Protein AF-A0A9N9G9L0-F1 (afdb_monomer_lite)

Structure (mmCIF, N/CA/C/O backbone):
data_AF-A0A9N9G9L0-F1
#
_entry.id   AF-A0A9N9G9L0-F1
#
loop_
_atom_site.group_PDB
_atom_site.id
_atom_site.type_symbol
_atom_site.label_atom_id
_atom_site.label_alt_id
_atom_site.label_comp_id
_atom_site.label_asym_id
_atom_site.label_entity_id
_atom_site.label_seq_id
_atom_site.pdbx_PDB_ins_code
_atom_site.Cartn_x
_atom_site.Cartn_y
_atom_site.Cartn_z
_atom_site.occupancy
_atom_site.B_iso_or_equiv
_atom_site.auth_seq_id
_atom_site.auth_comp_id
_atom_site.auth_asym_id
_atom_site.auth_atom_id
_atom_site.pdbx_PDB_model_num
ATOM 1 N N . GLN A 1 1 ? 50.934 22.945 -34.144 1.00 61.41 1 GLN A N 1
ATOM 2 C CA . GLN A 1 1 ? 50.703 21.979 -33.051 1.00 61.41 1 GLN A CA 1
ATOM 3 C C . GLN A 1 1 ? 49.677 22.537 -32.071 1.00 61.41 1 GLN A C 1
ATOM 5 O O . GLN A 1 1 ? 48.738 21.823 -31.764 1.00 61.41 1 GLN A O 1
ATOM 10 N N . ASP A 1 2 ? 49.764 23.813 -31.684 1.00 67.12 2 ASP A N 1
ATOM 11 C CA . ASP A 1 2 ? 48.809 24.451 -30.756 1.00 67.12 2 ASP A CA 1
ATOM 12 C C . ASP A 1 2 ? 47.355 24.543 -31.261 1.00 67.12 2 ASP A C 1
ATOM 14 O O . ASP A 1 2 ? 46.423 24.341 -30.488 1.00 67.12 2 ASP A O 1
ATOM 18 N N . GLU A 1 3 ? 47.136 24.803 -32.555 1.00 76.56 3 GLU A N 1
ATOM 19 C CA . GLU A 1 3 ? 45.780 24.937 -33.121 1.00 76.56 3 GLU A CA 1
ATOM 20 C C . GLU A 1 3 ? 45.059 23.584 -33.244 1.00 76.56 3 GLU A C 1
ATOM 22 O O . GLU A 1 3 ? 43.889 23.465 -32.896 1.00 76.56 3 GLU A O 1
ATOM 27 N N . GLU A 1 4 ? 45.784 22.537 -33.644 1.00 83.88 4 GLU A N 1
ATOM 28 C CA . GLU A 1 4 ? 45.277 21.158 -33.709 1.00 83.88 4 GLU A CA 1
ATOM 29 C C . GLU A 1 4 ? 44.926 20.628 -32.313 1.00 83.88 4 GLU A C 1
ATOM 31 O O . GLU A 1 4 ? 43.865 20.042 -32.120 1.00 83.88 4 GLU A O 1
ATOM 36 N N . PHE A 1 5 ? 45.768 20.924 -31.319 1.00 82.12 5 PHE A N 1
ATOM 37 C CA . PHE A 1 5 ? 45.511 20.587 -29.921 1.00 82.12 5 PHE A CA 1
ATOM 38 C C . PHE A 1 5 ? 44.282 21.325 -29.363 1.00 82.12 5 PHE A C 1
ATOM 40 O O . PHE A 1 5 ? 43.480 20.743 -28.635 1.00 82.12 5 PHE A O 1
ATOM 47 N N . SER A 1 6 ? 44.095 22.593 -29.743 1.00 84.62 6 SER A N 1
ATOM 48 C CA . SER A 1 6 ? 42.913 23.383 -29.378 1.00 84.62 6 SER A CA 1
ATOM 49 C C . SER A 1 6 ? 41.627 22.815 -29.992 1.00 84.62 6 SER A C 1
ATOM 51 O O . SER A 1 6 ? 40.616 22.691 -29.301 1.00 84.62 6 SER A O 1
ATOM 53 N N . LEU A 1 7 ? 41.670 22.407 -31.265 1.00 87.12 7 LEU A N 1
ATOM 54 C CA . LEU A 1 7 ? 40.536 21.778 -31.951 1.00 87.12 7 LEU A CA 1
ATOM 55 C C . LEU A 1 7 ? 40.184 20.418 -31.336 1.00 87.12 7 LEU A C 1
ATOM 57 O O . LEU A 1 7 ? 39.016 20.157 -31.062 1.00 87.12 7 LEU A O 1
ATOM 61 N N . GLN A 1 8 ? 41.188 19.591 -31.035 1.00 92.06 8 GLN A N 1
ATOM 62 C CA . GLN A 1 8 ? 40.998 18.310 -30.346 1.00 92.06 8 GLN A CA 1
ATOM 63 C C . GLN A 1 8 ? 40.396 18.489 -28.947 1.00 92.06 8 GLN A C 1
ATOM 65 O O . GLN A 1 8 ? 39.546 17.701 -28.529 1.00 92.06 8 GLN A O 1
ATOM 70 N N . LEU A 1 9 ? 40.806 19.532 -28.220 1.00 91.44 9 LEU A N 1
ATOM 71 C CA . LEU A 1 9 ? 40.246 19.850 -26.909 1.00 91.44 9 LEU A CA 1
ATOM 72 C C . LEU A 1 9 ? 38.777 20.278 -27.019 1.00 91.44 9 LEU A C 1
ATOM 74 O O . LEU A 1 9 ? 37.952 19.813 -26.238 1.00 91.44 9 LEU A O 1
ATOM 78 N N . GLN A 1 10 ? 38.432 21.115 -28.002 1.00 93.81 10 GLN A N 1
ATOM 79 C CA . GLN A 1 10 ? 37.046 21.524 -28.254 1.00 93.81 10 GLN A CA 1
ATOM 80 C C . GLN A 1 10 ? 36.156 20.336 -28.632 1.00 93.81 10 GLN A C 1
ATOM 82 O O . GLN A 1 10 ? 35.066 20.196 -28.081 1.00 93.81 10 GLN A O 1
ATOM 87 N N . GLU A 1 11 ? 36.634 19.457 -29.512 1.00 95.56 11 GLU A N 1
ATOM 88 C CA . GLU A 1 11 ? 35.921 18.240 -29.909 1.00 95.56 11 GLU A CA 1
ATOM 89 C C . GLU A 1 11 ? 35.716 17.296 -28.714 1.00 95.56 11 GLU A C 1
ATOM 91 O O . GLU A 1 11 ? 34.617 16.791 -28.494 1.00 95.56 11 GLU A O 1
ATOM 96 N N . THR A 1 12 ? 36.741 17.126 -27.873 1.00 94.69 12 THR A N 1
ATOM 97 C CA . THR A 1 12 ? 36.652 16.300 -26.658 1.00 94.69 12 THR A CA 1
ATOM 98 C C . THR A 1 12 ? 35.628 16.854 -25.668 1.00 94.69 12 THR A C 1
ATOM 100 O O . THR A 1 12 ? 34.853 16.087 -25.098 1.00 94.69 12 THR A O 1
ATOM 103 N N . LEU A 1 13 ? 35.585 18.177 -25.477 1.00 96.12 13 LEU A N 1
ATOM 104 C CA . LEU A 1 13 ? 34.611 18.820 -24.593 1.00 96.12 13 LEU A CA 1
ATOM 105 C C . LEU A 1 13 ? 33.180 18.634 -25.110 1.00 96.12 13 LEU A C 1
ATOM 107 O O . LEU A 1 13 ? 32.313 18.217 -24.347 1.00 96.12 13 LEU A O 1
ATOM 111 N N . GLN A 1 14 ? 32.954 18.837 -26.410 1.00 96.69 14 GLN A N 1
ATOM 112 C CA . GLN A 1 14 ? 31.642 18.624 -27.031 1.00 96.69 14 GLN A CA 1
ATOM 113 C C . GLN A 1 14 ? 31.180 17.167 -26.916 1.00 96.69 14 GLN A C 1
ATOM 115 O O . GLN A 1 14 ? 30.009 16.895 -26.627 1.00 96.69 14 GLN A O 1
ATOM 120 N N . LEU A 1 15 ? 32.097 16.214 -27.106 1.00 96.12 15 LEU A N 1
ATOM 121 C CA . LEU A 1 15 ? 31.813 14.793 -26.913 1.00 96.12 15 LEU A CA 1
ATOM 122 C C . LEU A 1 15 ? 31.471 14.488 -25.451 1.00 96.12 15 LEU A C 1
ATOM 124 O O . LEU A 1 15 ? 30.528 13.742 -25.195 1.00 96.12 15 LEU A O 1
ATOM 128 N N . GLN A 1 16 ? 32.179 15.087 -24.493 1.00 96.94 16 GLN A N 1
ATOM 129 C CA . GLN A 1 16 ? 31.911 14.901 -23.068 1.00 96.94 16 GLN A CA 1
ATOM 130 C C . GLN A 1 16 ? 30.542 15.465 -22.659 1.00 96.94 16 GLN A C 1
ATOM 132 O O . GLN A 1 16 ? 29.794 14.785 -21.956 1.00 96.94 16 GLN A O 1
ATOM 137 N N . GLU A 1 17 ? 30.178 16.658 -23.134 1.00 96.69 17 GLU A N 1
ATOM 138 C CA . GLU A 1 17 ? 28.856 17.257 -22.902 1.00 96.69 17 GLU A CA 1
ATOM 139 C C . GLU A 1 17 ? 27.739 16.391 -23.501 1.00 96.69 17 GLU A C 1
ATOM 141 O O . GLU A 1 17 ? 26.723 16.126 -22.852 1.00 96.69 17 GLU A O 1
ATOM 146 N N . THR A 1 18 ? 27.959 15.881 -24.716 1.00 95.94 18 THR A N 1
ATOM 147 C CA . THR A 1 18 ? 27.016 14.983 -25.392 1.00 95.94 18 THR A CA 1
ATOM 148 C C . THR A 1 18 ? 26.832 13.689 -24.600 1.00 95.94 18 THR A C 1
ATOM 150 O O . THR A 1 18 ? 25.698 13.313 -24.307 1.00 95.94 18 THR A O 1
ATOM 153 N N . LEU A 1 19 ? 27.921 13.037 -24.179 1.00 96.44 19 LEU A N 1
ATOM 154 C CA . LEU A 1 19 ? 27.863 11.826 -23.353 1.00 96.44 19 LEU A CA 1
ATOM 155 C C . LEU A 1 19 ? 27.119 12.071 -22.039 1.00 96.44 19 LEU A C 1
ATOM 157 O O . LEU A 1 19 ? 26.278 11.260 -21.657 1.00 96.44 19 LEU A O 1
ATOM 161 N N . GLN A 1 20 ? 27.373 13.203 -21.382 1.00 96.06 20 GLN A N 1
ATOM 162 C CA . GLN A 1 20 ? 26.704 13.550 -20.133 1.00 96.06 20 GLN A CA 1
ATOM 163 C C . GLN A 1 20 ? 25.192 13.752 -20.334 1.00 96.06 20 GLN A C 1
ATOM 165 O O . GLN A 1 20 ? 24.393 13.287 -19.519 1.00 96.06 20 GLN A O 1
ATOM 170 N N . SER A 1 21 ? 24.778 14.379 -21.442 1.00 94.88 21 SER A N 1
ATOM 171 C CA . SER A 1 21 ? 23.356 14.521 -21.783 1.00 94.88 21 SER A CA 1
ATOM 172 C C . SER A 1 21 ? 22.671 13.184 -22.095 1.00 94.88 21 SER A C 1
ATOM 174 O O . SER A 1 21 ? 21.548 12.959 -21.644 1.00 94.88 21 SER A O 1
ATOM 176 N N . LEU A 1 22 ? 23.354 12.273 -22.797 1.00 92.81 22 LEU A N 1
ATOM 177 C CA . LEU A 1 22 ? 22.832 10.942 -23.119 1.00 92.81 22 LEU A CA 1
ATOM 178 C C . LEU A 1 22 ? 22.665 10.083 -21.860 1.00 92.81 22 LEU A C 1
ATOM 180 O O . LEU A 1 22 ? 21.627 9.452 -21.679 1.00 92.81 22 LEU A O 1
ATOM 184 N N . GLN A 1 23 ? 23.643 10.119 -20.952 1.00 92.31 23 GLN A N 1
ATOM 185 C CA . GLN A 1 23 ? 23.564 9.429 -19.660 1.00 92.31 23 GLN A CA 1
ATOM 186 C C . GLN A 1 23 ? 22.398 9.941 -18.805 1.00 92.31 23 GLN A C 1
ATOM 188 O O . GLN A 1 23 ? 21.710 9.155 -18.150 1.00 92.31 23 GLN A O 1
ATOM 193 N N . LEU A 1 24 ? 22.139 11.253 -18.821 1.00 89.12 24 LEU A N 1
ATOM 194 C CA . LEU A 1 24 ? 20.994 11.832 -18.122 1.00 89.12 24 LEU A CA 1
ATOM 195 C C . LEU A 1 24 ? 19.664 11.375 -18.739 1.00 89.12 24 LEU A C 1
ATOM 197 O O . LEU A 1 24 ? 18.757 11.003 -18.000 1.00 89.12 24 LEU A O 1
ATOM 201 N N . GLN A 1 25 ? 19.553 11.357 -20.071 1.00 87.31 25 GLN A N 1
ATOM 202 C CA . GLN A 1 25 ? 18.354 10.871 -20.766 1.00 87.31 25 GLN A CA 1
ATOM 203 C C . GLN A 1 25 ? 18.053 9.402 -20.445 1.00 87.31 25 GLN A C 1
ATOM 205 O O . GLN A 1 25 ? 16.911 9.076 -20.133 1.00 87.31 25 GLN A O 1
ATOM 210 N N . GLU A 1 26 ? 19.066 8.533 -20.457 1.00 84.00 26 GLU A N 1
ATOM 211 C CA . GLU A 1 26 ? 18.920 7.119 -20.087 1.00 84.00 26 GLU A CA 1
ATOM 212 C C . GLU A 1 26 ? 18.485 6.958 -18.619 1.00 84.00 26 GLU A C 1
ATOM 214 O O . GLU A 1 26 ? 17.583 6.180 -18.309 1.00 84.00 26 GLU A O 1
ATOM 219 N N . THR A 1 27 ? 19.059 7.756 -17.712 1.00 76.94 27 THR A N 1
ATOM 220 C CA . THR A 1 27 ? 18.698 7.740 -16.284 1.00 76.94 27 THR A CA 1
ATOM 221 C C . THR A 1 27 ? 17.239 8.149 -16.056 1.00 76.94 27 THR A C 1
ATOM 223 O O . THR A 1 27 ? 16.562 7.547 -15.223 1.00 76.94 27 THR A O 1
ATOM 226 N N . LEU A 1 28 ? 16.736 9.137 -16.803 1.00 75.31 28 LEU A N 1
ATOM 227 C CA . LEU A 1 28 ? 15.332 9.557 -16.743 1.00 75.31 28 LEU A CA 1
ATOM 228 C C . LEU A 1 28 ? 14.403 8.481 -17.328 1.00 75.31 28 LEU A C 1
ATOM 230 O O . LEU A 1 28 ? 13.429 8.099 -16.684 1.00 75.31 28 LEU A O 1
ATOM 234 N N . GLN A 1 29 ? 14.761 7.897 -18.476 1.00 66.81 29 GLN A N 1
ATOM 235 C CA . GLN A 1 29 ? 13.980 6.823 -19.103 1.00 66.81 29 GLN A CA 1
ATOM 236 C C . GLN A 1 29 ? 13.831 5.582 -18.207 1.00 66.81 29 GLN A C 1
ATOM 238 O O . GLN A 1 29 ? 12.770 4.961 -18.191 1.00 66.81 29 GLN A O 1
ATOM 243 N N . LEU A 1 30 ? 14.854 5.226 -17.423 1.00 60.88 30 LEU A N 1
ATOM 244 C CA . LEU A 1 30 ? 14.784 4.102 -16.479 1.00 60.88 30 LEU A CA 1
ATOM 245 C C . LEU A 1 30 ? 13.881 4.381 -15.263 1.00 60.88 30 LEU A C 1
ATOM 247 O O . LEU A 1 30 ? 13.361 3.440 -14.663 1.00 60.88 30 LEU A O 1
ATOM 251 N N . GLN A 1 31 ? 13.654 5.648 -14.906 1.00 60.47 31 GLN A N 1
ATOM 252 C CA . GLN A 1 31 ? 12.741 6.038 -13.823 1.00 60.47 31 GLN A CA 1
ATOM 253 C C . GLN A 1 31 ? 11.260 6.047 -14.255 1.00 60.47 31 GLN A C 1
ATOM 255 O O . GLN A 1 31 ? 10.372 5.953 -13.398 1.00 60.47 31 GLN A O 1
ATOM 260 N N . GLU A 1 32 ? 11.011 6.111 -15.567 1.00 59.62 32 GLU A N 1
ATOM 261 C CA . GLU A 1 32 ? 9.700 6.255 -16.222 1.00 59.62 32 GLU A CA 1
ATOM 262 C C . GLU A 1 32 ? 9.210 4.974 -16.920 1.00 59.62 32 GLU A C 1
ATOM 264 O O . GLU A 1 32 ? 8.271 5.014 -17.717 1.00 59.62 32 GLU A O 1
ATOM 269 N N . THR A 1 33 ? 9.802 3.810 -16.635 1.00 58.41 33 THR A N 1
ATOM 270 C CA . THR A 1 33 ? 9.154 2.551 -17.028 1.00 58.41 33 THR A CA 1
ATOM 271 C C . THR A 1 33 ? 7.961 2.320 -16.104 1.00 58.41 33 THR A C 1
ATOM 273 O O . THR A 1 33 ? 8.097 1.896 -14.957 1.00 58.41 33 THR A O 1
ATOM 276 N N . ASP A 1 34 ? 6.780 2.683 -16.598 1.00 69.94 34 ASP A N 1
ATOM 277 C CA . ASP A 1 34 ? 5.470 2.432 -15.995 1.00 69.94 34 ASP A CA 1
ATOM 278 C C . ASP A 1 34 ? 5.215 0.910 -15.996 1.00 69.94 34 ASP A C 1
ATOM 280 O O . ASP A 1 34 ? 4.551 0.332 -16.860 1.00 69.94 34 ASP A O 1
ATOM 284 N N . VAL A 1 35 ? 5.907 0.210 -15.092 1.00 86.00 35 VAL A N 1
ATOM 285 C CA . VAL A 1 35 ? 5.718 -1.219 -14.860 1.00 86.00 35 VAL A CA 1
ATOM 286 C C . VAL A 1 35 ? 4.422 -1.356 -14.080 1.00 86.00 35 VAL A C 1
ATOM 288 O O . VAL A 1 35 ? 4.374 -1.071 -12.883 1.00 86.00 35 VAL A O 1
ATOM 291 N N . LYS A 1 36 ? 3.367 -1.789 -14.770 1.00 90.62 36 LYS A N 1
ATOM 292 C CA . LYS A 1 36 ? 2.062 -2.054 -14.163 1.00 90.62 36 LYS A CA 1
ATOM 293 C C . LYS A 1 36 ? 1.952 -3.495 -13.694 1.00 90.62 36 LYS A C 1
ATOM 295 O O . LYS 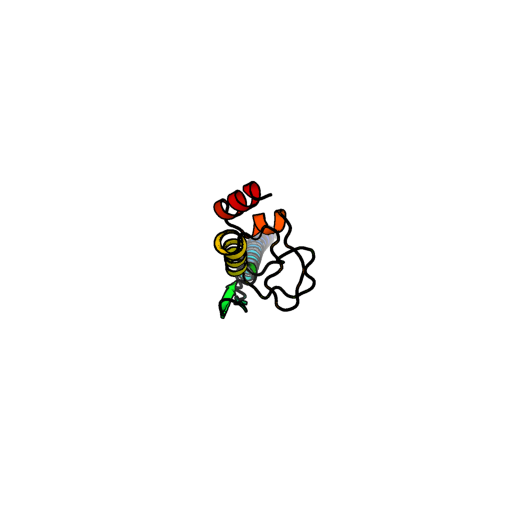A 1 36 ? 2.459 -4.415 -14.337 1.00 90.62 36 LYS A O 1
ATOM 300 N N . LYS A 1 37 ? 1.246 -3.682 -12.586 1.00 93.06 37 LYS A N 1
ATOM 301 C CA . LYS A 1 37 ? 0.841 -4.976 -12.042 1.00 93.06 37 LYS A CA 1
ATOM 302 C C . LYS A 1 37 ? -0.664 -4.947 -11.774 1.00 93.06 37 LYS A C 1
ATOM 304 O O . LYS A 1 37 ? -1.213 -3.913 -11.398 1.00 93.06 37 LYS A O 1
ATOM 309 N N . GLU A 1 38 ? -1.331 -6.075 -11.982 1.00 95.12 38 GLU A N 1
ATOM 310 C CA . GLU A 1 38 ? -2.754 -6.223 -11.674 1.00 95.12 38 GLU A CA 1
ATOM 311 C C . GLU A 1 38 ? -2.966 -6.423 -10.165 1.00 95.12 38 GLU A C 1
ATOM 313 O O . GLU A 1 38 ? -2.295 -7.243 -9.534 1.00 95.12 38 GLU A O 1
ATOM 318 N N . CYS A 1 39 ? -3.890 -5.660 -9.581 1.00 94.94 39 CYS A N 1
ATOM 319 C CA . CYS A 1 39 ? -4.308 -5.823 -8.190 1.00 94.94 39 CYS A CA 1
ATOM 320 C C . CYS A 1 39 ? -5.337 -6.950 -8.058 1.00 94.94 39 CYS A C 1
ATOM 322 O O . CYS A 1 39 ? -6.345 -6.948 -8.758 1.00 94.94 39 CYS A O 1
ATOM 324 N N . ILE A 1 40 ? -5.154 -7.859 -7.097 1.00 93.44 40 ILE A N 1
ATOM 325 C CA . ILE A 1 40 ? -6.083 -8.988 -6.900 1.00 93.44 40 ILE A CA 1
ATOM 326 C C . ILE A 1 40 ? -7.461 -8.577 -6.351 1.00 93.44 40 ILE A C 1
ATOM 328 O O . ILE A 1 40 ? -8.398 -9.363 -6.437 1.00 93.44 40 ILE A O 1
ATOM 332 N N . ILE A 1 41 ? -7.592 -7.369 -5.781 1.00 93.00 41 ILE A N 1
ATOM 333 C CA . ILE A 1 41 ? -8.856 -6.869 -5.210 1.00 93.00 41 ILE A CA 1
ATOM 334 C C . ILE A 1 41 ? -9.657 -6.074 -6.245 1.00 93.00 41 ILE A C 1
ATOM 336 O O . ILE A 1 41 ? -10.806 -6.414 -6.513 1.00 93.00 41 ILE A O 1
ATOM 340 N N . CYS A 1 42 ? -9.078 -5.018 -6.831 1.00 94.94 42 CYS A N 1
ATOM 341 C CA . CYS A 1 42 ? -9.795 -4.184 -7.803 1.00 94.94 42 CYS A CA 1
ATOM 342 C C . CYS A 1 42 ? -9.657 -4.658 -9.253 1.00 94.94 42 CYS A C 1
ATOM 344 O O . CYS A 1 42 ? -10.383 -4.166 -10.112 1.00 94.94 42 CYS A O 1
ATOM 346 N N . THR A 1 43 ? -8.764 -5.611 -9.549 1.00 94.00 43 THR A N 1
ATOM 347 C CA . THR A 1 43 ? -8.474 -6.113 -10.910 1.00 94.00 43 THR A CA 1
ATOM 348 C C . THR A 1 43 ? -7.990 -5.037 -11.891 1.00 94.00 43 THR A C 1
ATOM 350 O O . THR A 1 43 ? -8.045 -5.208 -13.106 1.00 94.00 43 THR A O 1
ATOM 353 N N . GLU A 1 44 ? -7.490 -3.911 -11.374 1.00 94.50 44 GLU A N 1
ATOM 354 C CA . GLU A 1 44 ? -6.923 -2.834 -12.185 1.00 94.50 44 GLU A CA 1
ATOM 355 C C . GLU A 1 44 ? -5.407 -2.993 -12.340 1.00 94.50 44 GLU A C 1
ATOM 357 O O . GLU A 1 44 ? -4.715 -3.486 -11.446 1.00 94.50 44 GLU A O 1
ATOM 362 N N . ASN A 1 45 ? -4.885 -2.542 -13.486 1.00 92.94 45 ASN A N 1
ATOM 363 C CA . ASN A 1 45 ? -3.450 -2.469 -13.751 1.00 92.94 45 ASN A CA 1
ATOM 364 C C . ASN A 1 45 ? -2.896 -1.165 -13.171 1.00 92.94 45 ASN A C 1
ATOM 366 O O . ASN A 1 45 ? -3.062 -0.097 -13.764 1.00 92.94 45 ASN A O 1
ATOM 370 N N . VAL A 1 46 ? -2.237 -1.271 -12.020 1.00 92.44 46 VAL A N 1
ATOM 371 C CA . VAL A 1 46 ? -1.711 -0.143 -11.243 1.00 92.44 46 VAL A CA 1
ATOM 372 C C . VAL A 1 46 ? -0.185 -0.148 -11.307 1.00 92.44 46 VAL A C 1
ATOM 374 O O . VAL A 1 46 ? 0.427 -1.208 -11.445 1.00 92.44 46 VAL A O 1
ATOM 377 N N . ASP A 1 47 ? 0.446 1.020 -11.194 1.00 91.25 47 ASP A N 1
ATOM 378 C CA . ASP A 1 47 ? 1.893 1.136 -11.009 1.00 91.25 47 ASP A CA 1
ATOM 379 C C . ASP A 1 47 ? 2.408 0.186 -9.926 1.00 91.25 47 ASP A C 1
ATOM 381 O O . ASP A 1 47 ? 1.882 0.145 -8.812 1.00 91.25 47 ASP A O 1
ATOM 385 N N . ILE A 1 48 ? 3.510 -0.512 -10.209 1.00 89.88 48 ILE A N 1
ATOM 386 C CA . ILE A 1 48 ? 4.155 -1.414 -9.248 1.00 89.88 48 ILE A CA 1
ATOM 387 C C . ILE A 1 48 ? 4.542 -0.699 -7.942 1.00 89.88 48 ILE A C 1
ATOM 389 O O . ILE A 1 48 ? 4.577 -1.315 -6.883 1.00 89.88 48 ILE A O 1
ATOM 393 N N . LYS A 1 49 ? 4.763 0.622 -7.999 1.00 89.44 49 LYS A N 1
ATOM 394 C CA . LYS A 1 49 ? 5.050 1.491 -6.843 1.00 89.44 49 LYS A CA 1
ATOM 395 C C . LYS A 1 49 ? 3.881 1.585 -5.853 1.00 89.44 49 LYS A C 1
ATOM 397 O O . LYS A 1 49 ? 4.097 1.919 -4.693 1.00 89.44 49 LYS A O 1
ATOM 402 N N . SER A 1 50 ? 2.660 1.293 -6.298 1.00 90.94 50 SER A N 1
ATOM 403 C CA . SER A 1 50 ? 1.463 1.255 -5.453 1.00 90.94 50 SER A CA 1
ATOM 404 C C . SER A 1 50 ? 1.309 -0.064 -4.697 1.00 90.94 50 SER A C 1
ATOM 406 O O . SER A 1 50 ? 0.394 -0.181 -3.887 1.00 90.94 50 SER A O 1
ATOM 408 N N . PHE A 1 51 ? 2.166 -1.057 -4.944 1.00 92.00 51 PHE A N 1
ATOM 409 C CA . PHE A 1 51 ? 2.174 -2.325 -4.223 1.00 92.00 51 PHE A CA 1
ATOM 410 C C . PHE A 1 51 ? 3.245 -2.259 -3.138 1.00 92.00 51 PHE A C 1
ATOM 412 O O . PHE A 1 51 ? 4.441 -2.216 -3.424 1.00 92.00 51 PHE A O 1
ATOM 419 N N . LEU A 1 52 ? 2.802 -2.218 -1.885 1.00 89.31 52 LEU A N 1
ATOM 420 C CA . LEU A 1 52 ? 3.655 -2.080 -0.710 1.00 89.31 52 LEU A CA 1
ATOM 421 C C . LEU A 1 52 ? 3.398 -3.234 0.251 1.00 89.31 52 LEU A C 1
ATOM 423 O O . LEU A 1 52 ? 2.350 -3.881 0.196 1.00 89.31 52 LEU A O 1
ATOM 427 N N . ASN A 1 53 ? 4.350 -3.467 1.152 1.00 89.06 53 ASN A N 1
ATOM 428 C CA . ASN A 1 53 ? 4.134 -4.422 2.223 1.00 89.06 53 ASN A CA 1
ATOM 429 C C . ASN A 1 53 ? 3.076 -3.881 3.191 1.00 89.06 53 ASN A C 1
ATOM 431 O O . ASN A 1 53 ? 3.184 -2.741 3.637 1.00 89.06 53 ASN A O 1
ATOM 435 N N . ILE A 1 54 ? 2.059 -4.688 3.497 1.00 89.31 54 ILE A N 1
ATOM 436 C CA . ILE A 1 54 ? 0.936 -4.265 4.349 1.00 89.31 54 ILE A CA 1
ATOM 437 C C . ILE A 1 54 ? 1.408 -4.108 5.795 1.00 89.31 54 ILE A C 1
ATOM 439 O O . ILE A 1 54 ? 1.034 -3.158 6.475 1.00 89.31 54 ILE A O 1
ATOM 443 N N . THR A 1 55 ? 2.257 -5.025 6.249 1.00 89.62 55 THR A N 1
ATOM 444 C CA . THR A 1 55 ? 2.965 -4.938 7.524 1.00 89.62 55 THR A CA 1
ATOM 445 C C . THR A 1 55 ? 4.310 -5.646 7.402 1.00 89.62 55 THR A C 1
ATOM 447 O O . THR A 1 55 ? 4.441 -6.594 6.629 1.00 89.62 55 THR A O 1
ATOM 450 N N . ASP A 1 56 ? 5.312 -5.232 8.181 1.00 88.56 56 ASP A N 1
ATOM 451 C CA . ASP A 1 56 ? 6.635 -5.883 8.226 1.00 88.56 56 ASP A CA 1
ATOM 452 C C . ASP A 1 56 ? 6.565 -7.375 8.610 1.00 88.56 56 ASP A C 1
ATOM 454 O O . ASP A 1 56 ? 7.521 -8.124 8.416 1.00 88.56 56 ASP A O 1
ATOM 458 N N . GLN A 1 57 ? 5.428 -7.811 9.154 1.00 87.88 57 GLN A N 1
ATOM 459 C CA . GLN A 1 57 ? 5.183 -9.186 9.569 1.00 87.88 57 GLN A CA 1
ATOM 460 C C . GLN A 1 57 ? 4.696 -10.100 8.429 1.00 87.88 57 GLN A C 1
ATOM 462 O O . GLN A 1 57 ? 4.769 -11.326 8.539 1.00 87.88 57 GLN A O 1
ATOM 467 N N . CYS A 1 58 ? 4.218 -9.529 7.321 1.00 89.81 58 CYS A N 1
ATOM 468 C CA . CYS A 1 58 ? 3.768 -10.282 6.157 1.00 89.81 58 CYS A CA 1
ATOM 469 C C . CYS A 1 58 ? 4.956 -10.969 5.465 1.00 89.81 58 CYS A C 1
ATOM 471 O O . CYS A 1 58 ? 5.976 -10.344 5.187 1.00 89.81 58 CYS A O 1
ATOM 473 N N . SER A 1 59 ? 4.809 -12.259 5.151 1.00 88.19 59 SER A N 1
ATOM 474 C CA . SER A 1 59 ? 5.817 -13.057 4.423 1.00 88.19 59 SER A CA 1
ATOM 475 C C . SER A 1 59 ? 5.393 -13.403 2.990 1.00 88.19 59 SER A C 1
ATOM 477 O O . SER A 1 59 ? 5.932 -14.326 2.384 1.00 88.19 59 SER A O 1
ATOM 479 N N . HIS A 1 60 ? 4.393 -12.698 2.474 1.00 86.56 60 HIS A N 1
ATOM 480 C CA . HIS A 1 60 ? 3.730 -12.969 1.206 1.00 86.56 60 HIS A CA 1
ATOM 481 C C . HIS A 1 60 ? 3.962 -11.838 0.193 1.00 86.56 60 HIS A C 1
ATOM 483 O O . HIS A 1 60 ? 4.432 -10.754 0.543 1.00 86.56 60 HIS A O 1
ATOM 489 N N . ASP A 1 61 ? 3.667 -12.101 -1.081 1.00 86.88 61 ASP A N 1
ATOM 490 C CA . ASP A 1 61 ? 3.904 -11.158 -2.176 1.00 86.88 61 ASP A CA 1
ATOM 491 C C . ASP A 1 61 ? 2.954 -9.946 -2.142 1.00 86.88 61 ASP A C 1
ATOM 493 O O . ASP A 1 61 ? 1.794 -10.022 -1.734 1.00 86.88 61 ASP A O 1
ATOM 497 N N . TYR A 1 62 ? 3.425 -8.805 -2.656 1.00 88.88 62 TYR A N 1
ATOM 498 C CA . TYR A 1 62 ? 2.642 -7.566 -2.718 1.00 88.88 62 TYR A CA 1
ATOM 499 C C . TYR A 1 62 ? 1.647 -7.614 -3.880 1.00 88.88 62 TYR A C 1
ATOM 501 O O . TYR A 1 62 ? 1.957 -7.205 -5.000 1.00 88.88 62 TYR A O 1
ATOM 509 N N . ASN A 1 63 ? 0.459 -8.165 -3.642 1.00 90.44 63 ASN A N 1
ATOM 510 C CA . ASN A 1 63 ? -0.557 -8.396 -4.680 1.00 90.44 63 ASN A CA 1
ATOM 511 C C . ASN A 1 63 ? -1.753 -7.439 -4.609 1.00 90.44 63 ASN A C 1
ATOM 513 O O . ASN A 1 63 ? -2.600 -7.436 -5.502 1.00 90.44 63 ASN A O 1
ATOM 517 N N . ILE A 1 64 ? -1.809 -6.610 -3.569 1.00 93.19 64 ILE A N 1
ATOM 518 C CA . ILE A 1 64 ? -2.898 -5.672 -3.312 1.00 93.19 64 ILE A CA 1
ATOM 519 C C . ILE A 1 64 ? -2.345 -4.252 -3.440 1.00 93.19 64 ILE A C 1
ATOM 521 O O . ILE A 1 64 ? -1.299 -3.936 -2.873 1.00 93.19 64 ILE A O 1
ATOM 525 N N . CYS A 1 65 ? -3.026 -3.398 -4.203 1.00 94.88 65 CYS A N 1
ATOM 526 C CA . CYS A 1 65 ? -2.624 -2.004 -4.342 1.00 94.88 65 CYS A CA 1
ATOM 527 C C . CYS A 1 65 ? -2.948 -1.196 -3.073 1.00 94.88 65 CYS A C 1
ATOM 529 O O . CYS A 1 65 ? -3.861 -1.521 -2.309 1.00 94.88 65 CYS A O 1
ATOM 531 N N . ARG A 1 66 ? -2.215 -0.097 -2.880 1.00 93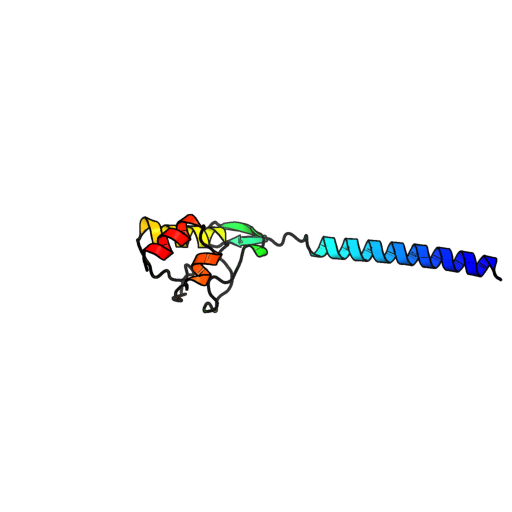.62 66 ARG A N 1
ATOM 532 C CA . ARG A 1 66 ? -2.337 0.813 -1.734 1.00 93.62 66 ARG A CA 1
ATOM 533 C C . ARG A 1 66 ? -3.768 1.281 -1.479 1.00 93.62 66 ARG A C 1
ATOM 535 O O . ARG A 1 66 ? -4.189 1.330 -0.328 1.00 93.62 66 ARG A O 1
ATOM 542 N N . GLU A 1 67 ? -4.504 1.619 -2.534 1.00 93.44 67 GLU A N 1
ATOM 543 C CA . GLU A 1 67 ? -5.876 2.123 -2.413 1.00 93.44 67 GLU A CA 1
ATOM 544 C C . GLU A 1 67 ? -6.822 1.061 -1.849 1.00 93.44 67 GLU A C 1
ATOM 546 O O . GLU A 1 67 ? -7.569 1.343 -0.915 1.00 93.44 67 GLU A O 1
ATOM 551 N N . CYS A 1 68 ? -6.731 -0.183 -2.331 1.00 95.44 68 CYS A N 1
ATOM 552 C CA . CYS A 1 68 ? -7.541 -1.280 -1.804 1.00 95.44 68 CYS A CA 1
ATOM 553 C C . CYS A 1 68 ? -7.225 -1.591 -0.336 1.00 95.44 68 CYS A C 1
ATOM 555 O O . CYS A 1 68 ? -8.138 -1.910 0.422 1.00 95.44 68 CYS A O 1
ATOM 557 N N . ILE A 1 69 ? -5.960 -1.471 0.086 1.00 94.12 69 ILE A N 1
ATOM 558 C CA . ILE A 1 69 ? -5.581 -1.637 1.499 1.00 94.12 69 ILE A CA 1
ATOM 559 C C . ILE A 1 69 ? -6.216 -0.527 2.351 1.00 94.12 69 ILE A C 1
ATOM 561 O O . ILE A 1 69 ? -6.783 -0.808 3.406 1.00 94.12 69 ILE A O 1
ATOM 565 N N . GLY A 1 70 ? -6.155 0.725 1.889 1.00 93.19 70 GLY A N 1
ATOM 566 C CA . GLY A 1 70 ? -6.750 1.868 2.585 1.00 93.19 70 GLY A CA 1
ATOM 567 C C . GLY A 1 70 ? -8.268 1.747 2.742 1.00 93.19 70 GLY A C 1
ATOM 568 O O . GLY A 1 70 ? -8.789 1.943 3.841 1.00 93.19 70 GLY A O 1
ATOM 569 N N . GLU A 1 71 ? -8.972 1.359 1.676 1.00 93.50 71 GLU A N 1
ATOM 570 C CA . GLU A 1 71 ? -10.423 1.133 1.719 1.00 93.50 71 GLU A CA 1
ATOM 571 C C . GLU A 1 71 ? -10.795 -0.056 2.615 1.00 93.50 71 GLU A C 1
ATOM 573 O O . GLU A 1 71 ? -11.762 0.029 3.370 1.00 93.50 71 GLU A O 1
ATOM 578 N N . TYR A 1 72 ? -10.002 -1.132 2.609 1.00 93.56 72 TYR A N 1
ATOM 579 C CA . TYR A 1 72 ? -10.197 -2.258 3.525 1.00 93.56 72 TYR A CA 1
ATOM 580 C C . TYR A 1 72 ? -10.080 -1.825 4.995 1.00 93.56 72 TYR A C 1
ATOM 582 O O . TYR A 1 72 ? -10.968 -2.106 5.797 1.00 93.56 72 TYR A O 1
ATOM 590 N N . ILE A 1 73 ? -9.027 -1.075 5.343 1.00 91.88 73 ILE A N 1
ATOM 591 C CA . ILE A 1 73 ? -8.831 -0.534 6.698 1.00 91.88 73 ILE A CA 1
ATOM 592 C C . ILE A 1 73 ? -10.004 0.358 7.107 1.00 91.88 73 ILE A C 1
ATOM 594 O O . ILE A 1 73 ? -10.493 0.279 8.234 1.00 91.88 73 ILE A O 1
ATOM 598 N N . LYS A 1 74 ? -10.462 1.214 6.191 1.00 91.25 74 LYS A N 1
ATOM 599 C CA . LYS A 1 74 ? -11.606 2.090 6.422 1.00 91.25 74 LYS A CA 1
ATOM 600 C C . LYS A 1 74 ? -12.874 1.288 6.708 1.00 91.25 74 LYS A C 1
ATOM 602 O O . LYS A 1 74 ? -13.529 1.572 7.703 1.00 91.25 74 LYS A O 1
ATOM 607 N N . HIS A 1 75 ? -13.186 0.283 5.895 1.00 90.44 75 HIS A N 1
ATOM 608 C CA . HIS A 1 75 ? -14.356 -0.573 6.093 1.00 90.44 75 HIS A CA 1
ATOM 609 C C . HIS A 1 75 ? -14.284 -1.335 7.429 1.00 90.44 75 HIS A C 1
ATOM 611 O O . HIS A 1 75 ? -15.256 -1.393 8.180 1.00 90.44 75 HIS A O 1
ATOM 617 N N . GLU A 1 76 ? -13.112 -1.858 7.797 1.00 90.62 76 GLU A N 1
ATOM 618 C CA . GLU A 1 76 ? -12.929 -2.536 9.086 1.00 90.62 76 GLU A CA 1
ATOM 619 C C . GLU A 1 76 ? -13.163 -1.606 10.288 1.00 90.62 76 GLU A C 1
ATOM 621 O O . GLU A 1 76 ? -13.765 -2.015 11.283 1.00 90.62 76 GLU A O 1
ATOM 626 N N . LEU A 1 77 ? -12.742 -0.343 10.195 1.00 87.19 77 LEU A N 1
ATOM 627 C CA . LEU A 1 77 ? -12.904 0.637 11.272 1.00 87.19 77 LEU A CA 1
ATOM 628 C C . LEU A 1 77 ? -14.302 1.257 11.327 1.00 87.19 77 LEU A C 1
ATOM 630 O O . LEU A 1 77 ? -14.821 1.485 12.418 1.00 87.19 77 LEU A O 1
ATOM 634 N N . GLU A 1 78 ? -14.883 1.584 10.174 1.00 84.94 78 GLU A N 1
ATOM 635 C CA . GLU A 1 78 ? -16.126 2.353 10.078 1.00 84.94 78 GLU A CA 1
ATOM 636 C C . GLU A 1 78 ? -17.369 1.463 10.063 1.00 84.94 78 GLU A C 1
ATOM 638 O O . GLU A 1 78 ? -18.323 1.759 10.782 1.00 84.94 78 GLU A O 1
ATOM 643 N N . ASP A 1 79 ? -17.353 0.374 9.290 1.00 81.56 79 ASP A N 1
ATOM 644 C CA . ASP A 1 79 ? -18.502 -0.522 9.144 1.00 81.56 79 ASP A CA 1
ATOM 645 C C . ASP A 1 79 ? -18.497 -1.619 10.216 1.00 81.56 79 ASP A C 1
ATOM 647 O O . ASP A 1 79 ? -19.527 -1.889 10.839 1.00 81.56 79 ASP A O 1
ATOM 651 N N . ASN A 1 80 ? -17.328 -2.214 10.484 1.00 79.44 80 ASN A N 1
ATOM 652 C CA . ASN A 1 80 ? -17.206 -3.322 11.438 1.00 79.44 80 ASN A CA 1
ATOM 653 C C . ASN A 1 80 ? -16.839 -2.875 12.866 1.00 79.44 80 ASN A C 1
ATOM 655 O O . ASN A 1 80 ? -17.090 -3.613 13.820 1.00 79.44 80 ASN A O 1
ATOM 659 N N . GLY A 1 81 ? -16.270 -1.676 13.042 1.00 76.81 81 GLY A N 1
ATOM 660 C CA . GLY A 1 81 ? -15.823 -1.178 14.350 1.00 76.81 81 GLY A CA 1
ATOM 661 C C . GLY A 1 81 ? -14.632 -1.952 14.931 1.00 76.81 81 GLY A C 1
ATOM 662 O O . GLY A 1 81 ? -14.410 -1.943 16.146 1.00 76.81 81 GLY A O 1
ATOM 663 N N . ASN A 1 82 ? -13.872 -2.645 14.083 1.00 78.75 82 ASN A N 1
ATOM 664 C CA . ASN A 1 82 ? -12.754 -3.481 14.491 1.00 78.75 82 ASN A CA 1
ATOM 665 C C . ASN A 1 82 ? -11.505 -2.634 14.745 1.00 78.75 82 ASN A C 1
ATOM 667 O O . ASN A 1 82 ? -10.903 -2.078 13.834 1.00 78.75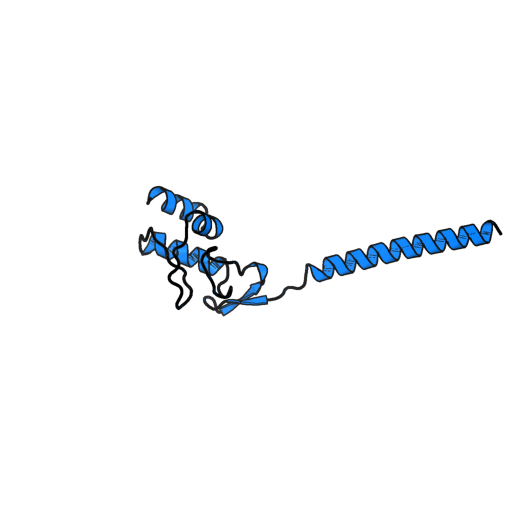 82 ASN A O 1
ATOM 671 N N . VAL A 1 83 ? -11.043 -2.608 15.997 1.00 78.69 83 VAL A N 1
ATOM 672 C CA . VAL A 1 83 ? -9.749 -2.001 16.371 1.00 78.69 83 VAL A CA 1
ATOM 673 C C . VAL A 1 83 ? -8.546 -2.898 16.064 1.00 78.69 83 VAL A C 1
ATOM 675 O O . VAL A 1 83 ? -7.407 -2.451 16.141 1.00 78.69 83 VAL A O 1
ATOM 678 N N . LYS A 1 84 ? -8.770 -4.175 15.740 1.00 87.00 84 LYS A N 1
ATOM 679 C CA . LYS A 1 84 ? -7.720 -5.128 15.362 1.00 87.00 84 LYS A CA 1
ATOM 680 C C . LYS A 1 84 ? -7.966 -5.584 13.935 1.00 87.00 84 LYS A C 1
ATOM 682 O O . LYS A 1 84 ? -8.776 -6.475 13.712 1.00 87.00 84 LYS A O 1
ATOM 687 N N . ILE A 1 85 ? -7.268 -4.951 13.004 1.00 90.31 85 ILE A N 1
ATOM 688 C CA . ILE A 1 85 ? -7.396 -5.195 11.569 1.00 90.31 85 ILE A CA 1
ATOM 689 C C . ILE A 1 85 ? -6.363 -6.249 11.172 1.00 90.31 85 ILE A C 1
ATOM 691 O O . ILE A 1 85 ? -5.183 -6.104 11.495 1.00 90.31 85 ILE A O 1
ATOM 695 N N . THR A 1 86 ? -6.796 -7.314 10.504 1.00 92.44 86 THR A N 1
ATOM 696 C CA . THR A 1 86 ? -5.903 -8.350 9.961 1.00 92.44 86 THR A CA 1
ATOM 697 C C . THR A 1 86 ? -5.503 -8.028 8.529 1.00 92.44 86 THR A C 1
ATOM 699 O O . THR A 1 86 ? -6.149 -7.224 7.866 1.00 92.44 86 THR A O 1
ATOM 702 N N . CYS A 1 87 ? -4.442 -8.654 8.029 1.00 92.25 87 CYS A N 1
ATOM 703 C CA . CYS A 1 87 ? -4.083 -8.559 6.621 1.00 92.25 87 CYS A CA 1
ATOM 704 C C . CYS A 1 87 ? -5.262 -9.015 5.727 1.00 92.25 87 CYS A C 1
ATOM 706 O O . CYS A 1 87 ? -5.847 -10.061 6.002 1.00 92.25 87 CYS A O 1
ATOM 708 N N . PRO A 1 88 ? -5.614 -8.268 4.663 1.00 91.12 88 PRO A N 1
ATOM 709 C CA . PRO A 1 88 ? -6.663 -8.667 3.722 1.00 91.12 88 PRO A CA 1
ATOM 710 C C . PRO A 1 88 ? -6.248 -9.784 2.751 1.00 91.12 88 PRO A C 1
ATOM 712 O O . PRO A 1 88 ? -7.073 -10.222 1.951 1.00 91.12 88 PRO A O 1
ATOM 715 N N . GLU A 1 89 ? -4.985 -10.222 2.758 1.00 89.94 89 GLU A N 1
ATOM 716 C CA . GLU A 1 89 ? -4.552 -11.339 1.918 1.00 89.94 89 GLU A CA 1
ATOM 717 C C . GLU A 1 89 ? -5.142 -12.671 2.407 1.00 89.94 89 GLU A C 1
ATOM 719 O O . GLU A 1 89 ? -5.101 -12.991 3.596 1.00 89.94 89 GLU A O 1
ATOM 724 N N . ASP A 1 90 ? -5.639 -13.479 1.469 1.00 86.75 90 ASP A N 1
ATOM 725 C CA . ASP A 1 90 ? -6.107 -14.834 1.749 1.00 86.75 90 ASP A CA 1
ATOM 726 C C . ASP A 1 90 ? -4.994 -15.701 2.359 1.00 86.75 90 ASP A C 1
ATOM 728 O O . ASP A 1 90 ? -3.927 -15.891 1.779 1.00 86.75 90 ASP A O 1
ATOM 732 N N . GLY A 1 91 ? -5.253 -16.236 3.553 1.00 85.44 91 GLY A N 1
ATOM 733 C CA . GLY A 1 91 ? -4.301 -17.074 4.283 1.00 85.44 91 GLY A CA 1
ATOM 734 C C . GLY A 1 91 ? -3.320 -16.311 5.178 1.00 85.44 91 GLY A C 1
ATOM 735 O O . GLY A 1 91 ? -2.625 -16.950 5.975 1.00 85.44 91 GLY A O 1
ATOM 736 N N . CYS A 1 92 ? -3.301 -14.976 5.138 1.00 90.38 92 CYS A N 1
ATOM 737 C CA . CYS A 1 92 ? -2.521 -14.172 6.072 1.00 90.38 92 CYS A CA 1
ATOM 738 C C . CYS A 1 92 ? -3.346 -13.796 7.310 1.00 90.38 92 CYS A C 1
ATOM 740 O O . CYS A 1 92 ? -4.456 -13.287 7.210 1.00 90.38 92 CYS A O 1
ATOM 742 N N . ASN A 1 93 ? -2.789 -14.027 8.501 1.00 89.69 93 ASN A N 1
ATOM 743 C CA . ASN A 1 93 ? -3.437 -13.705 9.780 1.00 89.69 93 ASN A CA 1
ATOM 744 C C . ASN A 1 93 ? -2.647 -12.668 10.592 1.00 89.69 93 ASN A C 1
ATO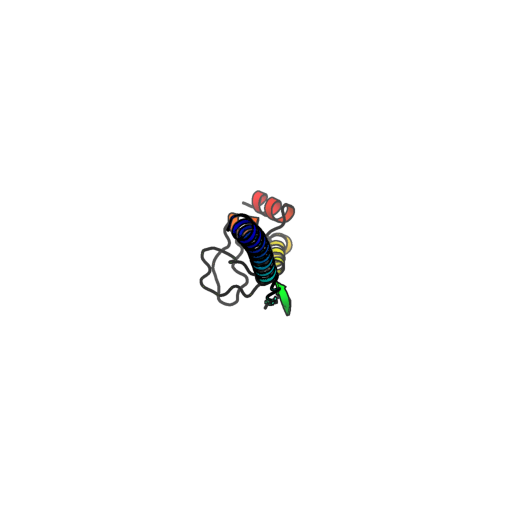M 746 O O . ASN A 1 93 ? -2.888 -12.497 11.789 1.00 89.69 93 ASN A O 1
ATOM 750 N N . GLU A 1 94 ? -1.694 -11.985 9.955 1.00 93.19 94 GLU A N 1
ATOM 751 C CA . GLU A 1 94 ? -0.924 -10.934 10.608 1.00 93.19 94 GLU A CA 1
ATOM 752 C C . GLU A 1 94 ? -1.821 -9.731 10.916 1.00 93.19 94 GLU A C 1
ATOM 754 O O . GLU A 1 94 ? -2.706 -9.371 10.138 1.00 93.19 94 GLU A O 1
ATOM 759 N N . ILE A 1 95 ? -1.606 -9.121 12.081 1.00 92.44 95 ILE A N 1
ATOM 760 C CA . ILE A 1 95 ? -2.389 -7.979 12.558 1.00 92.44 95 ILE A CA 1
ATOM 761 C C . ILE A 1 95 ? -1.641 -6.699 12.208 1.00 92.44 95 ILE A C 1
ATOM 763 O O . ILE A 1 95 ? -0.472 -6.546 12.566 1.00 92.44 95 ILE A O 1
ATOM 767 N N . LEU A 1 96 ? -2.335 -5.760 11.567 1.00 91.44 96 LEU A N 1
ATOM 768 C CA . LEU A 1 96 ? -1.781 -4.455 11.236 1.00 91.44 96 LEU A CA 1
ATOM 769 C C . LEU A 1 96 ? -1.527 -3.661 12.518 1.00 91.44 96 LEU A C 1
ATOM 771 O O . LEU A 1 96 ? -2.391 -3.527 13.391 1.00 91.44 96 LEU A O 1
ATOM 775 N N . ASN A 1 97 ? -0.326 -3.106 12.626 1.00 90.06 97 ASN A N 1
ATOM 776 C CA . ASN A 1 97 ? 0.046 -2.230 13.722 1.00 90.06 97 ASN A CA 1
ATOM 777 C C . ASN A 1 97 ? -0.382 -0.774 13.429 1.00 90.06 97 ASN A C 1
ATOM 779 O O . ASN A 1 97 ? -0.807 -0.420 12.330 1.00 90.06 97 ASN A O 1
ATOM 783 N N . GLN A 1 98 ? -0.260 0.116 14.420 1.00 88.50 98 GLN A N 1
ATOM 784 C CA . GLN A 1 98 ? -0.648 1.525 14.257 1.00 88.50 98 GLN A CA 1
ATOM 785 C C . GLN A 1 98 ? 0.116 2.245 13.130 1.00 88.50 98 GLN A C 1
ATOM 787 O O . GLN A 1 98 ? -0.448 3.140 12.504 1.00 88.50 98 GLN A O 1
ATOM 792 N N . LYS A 1 99 ? 1.388 1.904 12.889 1.00 90.06 99 LYS A N 1
ATOM 793 C CA . LYS A 1 99 ? 2.184 2.510 11.812 1.00 90.06 99 LYS A CA 1
ATOM 794 C C . LYS A 1 99 ? 1.667 2.064 10.450 1.00 90.06 99 LYS A C 1
ATOM 796 O O . LYS A 1 99 ? 1.488 2.922 9.598 1.00 90.06 99 LYS A O 1
ATOM 801 N N . ASP A 1 100 ? 1.354 0.779 10.304 1.00 90.75 100 ASP A N 1
ATOM 802 C CA . ASP A 1 100 ? 0.763 0.219 9.087 1.00 90.75 100 ASP A CA 1
ATOM 803 C C . ASP A 1 100 ? -0.559 0.934 8.778 1.00 90.75 100 ASP A C 1
ATOM 805 O O . ASP A 1 100 ? -0.743 1.508 7.708 1.00 90.75 100 ASP A O 1
ATOM 809 N N . ILE A 1 101 ? -1.449 1.027 9.774 1.00 89.62 101 ILE A N 1
ATOM 810 C CA . ILE A 1 101 ? -2.733 1.727 9.626 1.00 89.62 101 ILE A CA 1
ATOM 811 C C . ILE A 1 101 ? -2.510 3.194 9.240 1.00 89.62 101 ILE A C 1
ATOM 813 O O . ILE A 1 101 ? -3.219 3.711 8.388 1.00 89.62 101 ILE A O 1
ATOM 817 N N . LYS A 1 102 ? -1.510 3.873 9.810 1.00 90.19 102 LYS A N 1
ATOM 818 C CA . LYS A 1 102 ? -1.189 5.264 9.460 1.00 90.19 102 LYS A CA 1
ATOM 819 C C . LYS A 1 102 ? -0.661 5.431 8.028 1.00 90.19 102 LYS A C 1
ATOM 821 O O . LYS A 1 102 ? -0.890 6.476 7.431 1.00 90.19 102 LYS A O 1
ATOM 826 N N . GLU A 1 103 ? 0.069 4.449 7.509 1.00 91.38 103 GLU A N 1
ATOM 827 C CA . GLU A 1 103 ? 0.678 4.491 6.171 1.00 91.38 103 GLU A CA 1
ATOM 828 C C . GLU A 1 103 ? -0.373 4.351 5.054 1.00 91.38 103 GLU A C 1
ATOM 830 O O . GLU A 1 103 ? -0.276 4.983 3.990 1.00 91.38 103 GLU A O 1
ATOM 835 N N . PHE A 1 104 ? -1.394 3.528 5.306 1.00 91.81 104 PHE A N 1
ATOM 836 C CA . PHE A 1 104 ? -2.423 3.178 4.325 1.00 91.81 104 PHE A CA 1
ATOM 837 C C . PHE A 1 104 ? -3.745 3.928 4.511 1.00 91.81 104 PHE A C 1
ATOM 839 O O . PHE A 1 104 ? -4.437 4.182 3.526 1.00 91.81 104 PHE A O 1
ATOM 846 N N . ALA A 1 105 ? -4.115 4.292 5.740 1.00 89.44 105 ALA A N 1
ATOM 847 C CA . ALA A 1 105 ? -5.371 4.982 6.003 1.00 89.44 105 ALA A CA 1
ATOM 848 C C . ALA A 1 105 ? -5.282 6.483 5.705 1.00 89.44 105 ALA A C 1
ATOM 850 O O . ALA A 1 105 ? -4.241 7.125 5.855 1.00 89.44 105 ALA A O 1
ATOM 851 N N . SER A 1 106 ? -6.427 7.071 5.357 1.00 88.56 106 SER A N 1
ATOM 852 C CA . SER A 1 106 ? -6.568 8.527 5.323 1.00 88.56 106 SER A CA 1
ATOM 853 C C . SER A 1 106 ? -6.394 9.131 6.726 1.00 88.56 106 SER A C 1
ATOM 855 O O . SER A 1 106 ? -6.612 8.459 7.737 1.00 88.56 106 SER A O 1
ATOM 857 N N . GLU A 1 107 ? -6.057 10.421 6.809 1.00 88.62 107 GLU A N 1
ATOM 858 C CA . GLU A 1 107 ? -5.925 11.122 8.096 1.00 88.62 107 GLU A CA 1
ATOM 859 C C . GLU A 1 107 ? -7.211 11.036 8.937 1.00 88.62 107 GLU A C 1
ATOM 861 O O . GLU A 1 107 ? -7.155 10.841 10.153 1.00 88.62 107 GLU A O 1
ATOM 866 N N . GLU A 1 108 ? -8.377 11.123 8.291 1.00 86.50 108 GLU A N 1
ATOM 867 C CA . GLU A 1 108 ? -9.674 10.996 8.955 1.00 86.50 108 GLU A CA 1
ATOM 868 C C . GLU A 1 108 ? -9.870 9.592 9.541 1.00 86.50 108 GLU A C 1
ATOM 870 O O . GLU A 1 108 ? -10.204 9.451 10.722 1.00 86.50 108 GLU A O 1
ATOM 875 N N . THR A 1 109 ? -9.610 8.556 8.743 1.00 85.06 109 THR A N 1
ATOM 876 C CA . THR A 1 109 ? -9.725 7.153 9.157 1.00 85.06 109 THR A CA 1
ATOM 877 C C . THR A 1 109 ? -8.745 6.830 10.291 1.00 85.06 109 THR A C 1
ATOM 879 O O . THR A 1 109 ? -9.135 6.243 11.301 1.00 85.06 109 THR A O 1
ATOM 882 N N . PHE A 1 110 ? -7.493 7.292 10.195 1.00 87.75 110 PHE A N 1
ATOM 883 C CA . PHE A 1 110 ? -6.492 7.115 11.250 1.00 87.75 110 PHE A CA 1
ATOM 884 C C . PHE A 1 110 ? -6.890 7.816 12.553 1.00 87.75 110 PHE A C 1
ATOM 886 O O . PHE A 1 110 ? -6.695 7.280 13.644 1.00 87.75 110 PHE A O 1
ATOM 893 N N . ARG A 1 111 ? -7.482 9.011 12.463 1.00 86.88 111 ARG A N 1
ATOM 894 C CA . ARG A 1 111 ? -7.971 9.737 13.637 1.00 86.88 111 ARG A CA 1
ATOM 895 C C . ARG A 1 111 ? -9.087 8.972 14.349 1.00 86.88 111 ARG A C 1
ATOM 897 O O . ARG A 1 111 ? -9.089 8.942 15.576 1.00 86.88 111 ARG A O 1
ATOM 904 N N . ARG A 1 112 ? -10.007 8.345 13.608 1.00 81.81 112 ARG A N 1
ATOM 905 C CA . ARG A 1 112 ? -11.047 7.479 14.192 1.00 81.81 112 ARG A CA 1
ATOM 906 C C . ARG A 1 112 ? -10.420 6.291 14.912 1.00 81.81 112 ARG A C 1
ATOM 908 O O . ARG A 1 112 ? -10.709 6.104 16.087 1.00 81.81 112 ARG A O 1
ATOM 915 N N . TYR A 1 113 ? -9.490 5.591 14.257 1.00 84.06 113 TYR A N 1
ATOM 916 C CA . TYR A 1 113 ? -8.722 4.515 14.885 1.00 84.06 113 TYR A CA 1
ATOM 917 C C . TYR A 1 113 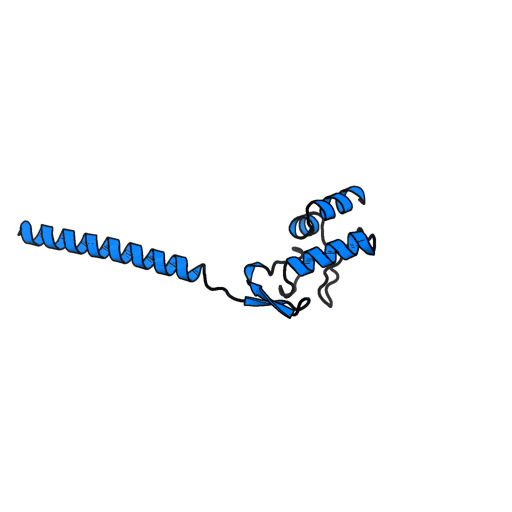? -8.073 4.968 16.198 1.00 84.06 113 TYR A C 1
ATOM 919 O O . TYR A 1 113 ? -8.278 4.333 17.223 1.00 84.06 113 TYR A O 1
ATOM 927 N N . ALA A 1 114 ? -7.376 6.108 16.204 1.00 80.94 114 ALA A N 1
ATOM 928 C CA . ALA A 1 114 ? -6.693 6.640 17.384 1.00 80.94 114 ALA A CA 1
ATOM 929 C C . ALA A 1 114 ? -7.622 7.026 18.552 1.00 80.94 114 ALA A C 1
ATOM 931 O O . ALA A 1 114 ? -7.152 7.087 19.683 1.00 80.94 114 ALA A O 1
ATOM 932 N N . TYR A 1 115 ? -8.908 7.301 18.306 1.00 81.62 115 TYR A N 1
ATOM 933 C CA . TYR A 1 115 ? -9.897 7.520 19.371 1.00 81.62 115 TYR A CA 1
ATOM 934 C C . TYR A 1 115 ? -10.564 6.227 19.862 1.00 81.62 115 TYR A C 1
ATOM 936 O O . TYR A 1 115 ? -11.252 6.257 20.883 1.00 81.62 115 TYR A O 1
ATOM 944 N N . SER A 1 116 ? -10.405 5.118 19.137 1.00 71.31 116 SER A N 1
ATOM 945 C CA . SER A 1 116 ? -10.999 3.816 19.459 1.00 71.31 116 SER A CA 1
ATOM 946 C C . SER A 1 116 ? -10.081 2.897 20.279 1.00 71.31 116 SER A C 1
ATOM 948 O O . SER A 1 116 ? -10.550 1.857 20.745 1.00 71.31 116 SER A O 1
ATOM 950 N N . ILE A 1 117 ? -8.808 3.267 20.463 1.00 66.06 117 ILE A N 1
ATOM 951 C CA . ILE A 1 117 ? -7.786 2.578 21.284 1.00 66.06 117 ILE A CA 1
ATOM 952 C C . ILE A 1 117 ? -7.487 3.376 22.549 1.00 66.06 117 ILE A C 1
ATOM 954 O O . ILE A 1 117 ? -7.245 2.728 23.592 1.00 66.06 117 ILE A O 1
#

pLDDT: mean 87.46,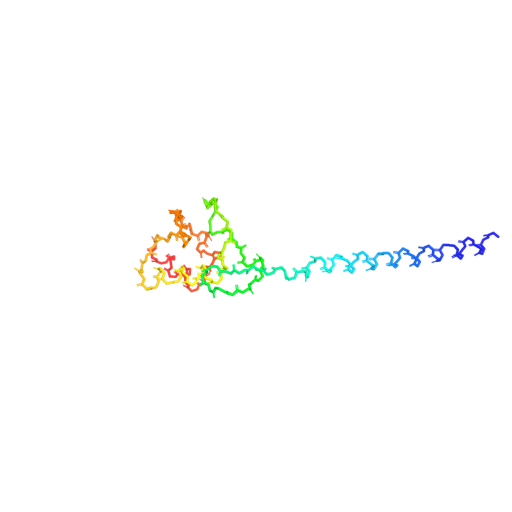 std 8.61, range [58.41, 96.94]

Sequence (117 aa):
QDEEFSLQLQETLQLQETLQSLQLQETLQLQETDVKKECIICTENVDIKSFLNITDQCSHDYNICRECIGEYIKHELEDNGNVKITCPEDGCNEILNQKDIKEFASEETFRRYAYSI

InterPro domains:
  IPR001841 Zinc finger, RING-type [PS50089] (39-90)
  IPR013083 Zinc finger, RING/FYVE/PHD-type [G3DSA:3.30.40.10] (33-117)
  IPR018957 Zinc finger, C3HC4 RING-type [PF00097] (39-88)

Foldseek 3Di:
DVVVVVVVVVVVVVVVVVVVVVVVVVVVVVVPPQQWDAAPPPRDTHRPVQQDDLDPPDPDGRRHGLQRSQVQLLCCCPVVVDLWDFDPDPPGGHTGDLVSNVVRYDPVSSVSSVVSD

Radius of gyration: 24.87 Å; chains: 1; bounding box: 69×42×55 Å

Secondary structure (DSSP, 8-state):
-HHHHHHHHHHHHHHHHHHHHHHHHHHHHHH----EEE-TTT--EEEGGGB--S-TT--S---SBHHHHHHHHHHHHHTS--SSPBPSSTT--PBPPHHHHHHHS-HHHHHHHHHH-

Organism: NCBI:txid60492